Protein AF-A1WW82-F1 (afdb_monomer)

Organism: Halorhodospira halophila (strain DSM 244 / SL1) (NCBI:txid349124)

pLDDT: mean 70.23, std 24.74, range [32.09, 98.5]

Nearest PDB structures (foldseek):
  1gks-assembly1_A  TM=9.617E-01  e=4.677E-08  Halorhodospira halophila
  2v08-assembly1_A  TM=7.743E-01  e=8.436E-03  Leptolyngbya laminosa
  2zbo-assembly1_A  TM=7.880E-01  e=1.062E-02  Sargassum fusiforme
  7y5e-assembly1_GN  TM=7.817E-01  e=1.192E-02  Porphyridium purpureum
  6tr1-assembly3_E  TM=7.199E-01  e=2.247E-02  Thermosynechococcus vestitus BP-1

Radius of gyration: 32.33 Å; Cα contacts (8 Å, |Δi|>4): 140; chains: 1; bounding box: 75×76×77 Å

Mean predicted aligned error: 19.96 Å

Secondary structure (DSSP, 8-state):
---------------------------------------------------------------------------------SS----GGGTT-THHHIIIIISSS-HHHHHTTTGGGPPPTT-HHHHTTS---HHHHHHHHHH-BTTBPP-BTTB-HHHHHHHHHHHHHHHH--

Foldseek 3Di:
DDDDDDDDDDYDDDDDDDDDDPDDDDDDDDDDDDDDDDDDDDDDDDDDDDDDDDDDDDDDDDPDDDDDDDDDDPPPPPDDQQFAPLDPVCPVQPLPCQQVVVFVVHVCVCQGRPNQNHPHQLDCVSCVPPDLDLVVQLVCQCPPDRPRDHCNVGHDSVSVSSNSVSSSVSNVVD

Sequence (174 aa):
MHVRYWMLALMAAGLLALAGCNDSSAPDESPETDEQGEAFEAAEDPMEAAQEDAAPPAEADHNGVATDDTARAEEEAVAQPVASHANEDNEDHPGLAIYRSGTAPSCRSCHDRGIAGAPVTGQEADWADRSRDLDELLDATLRGKGAMPAYRGRADEDDLIKAIEYMLSTLEDA

Solvent-accessible surface area (backbone atoms only — not comparable to full-atom values): 11975 Å² total; per-residue (Å²): 142,86,79,87,88,86,83,85,84,82,88,80,89,81,87,81,91,77,94,75,82,85,78,86,85,76,88,89,83,82,85,81,88,80,87,87,86,80,90,83,85,86,82,89,88,82,91,87,88,82,88,83,90,85,88,86,86,85,86,78,87,78,94,78,85,87,81,89,86,86,87,79,81,86,70,80,74,78,78,66,76,68,53,44,50,67,51,81,87,50,72,82,41,82,10,45,60,31,26,63,58,62,38,88,80,25,53,38,80,29,23,35,57,26,50,86,76,35,54,29,30,23,38,57,82,57,46,68,91,46,83,85,50,65,68,64,51,47,53,40,41,37,65,26,54,90,82,46,70,53,35,64,89,69,48,60,67,72,51,52,50,33,24,50,52,40,44,53,53,26,47,76,79,96

Structure (mmCIF, N/CA/C/O backbone):
data_AF-A1WW82-F1
#
_entry.id   AF-A1WW82-F1
#
loop_
_atom_site.group_PDB
_atom_site.id
_atom_site.type_symbol
_atom_site.label_atom_id
_atom_site.label_alt_id
_atom_site.label_comp_id
_atom_site.label_asym_id
_atom_site.label_entity_id
_atom_site.label_seq_id
_atom_site.pdbx_PDB_ins_code
_atom_site.Cartn_x
_atom_site.Cartn_y
_atom_site.Cartn_z
_atom_site.occupancy
_atom_site.B_iso_or_equiv
_atom_site.auth_seq_id
_atom_site.auth_comp_id
_atom_site.auth_asym_id
_atom_site.auth_atom_id
_atom_site.pdbx_PDB_model_num
ATOM 1 N N . MET A 1 1 ? -32.723 23.572 -28.640 1.00 49.50 1 MET A N 1
ATOM 2 C CA . MET A 1 1 ? -32.779 23.761 -30.107 1.00 49.50 1 MET A CA 1
ATOM 3 C C . MET A 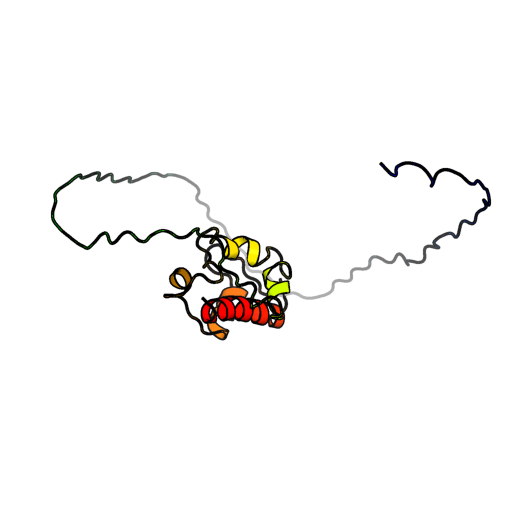1 1 ? -31.719 24.781 -30.526 1.00 49.50 1 MET A C 1
ATOM 5 O O . MET A 1 1 ? -32.053 25.937 -30.676 1.00 49.50 1 MET A O 1
ATOM 9 N N . HIS A 1 2 ? -30.451 24.382 -30.657 1.00 54.25 2 HIS A N 1
ATOM 10 C CA . HIS A 1 2 ? -29.388 25.170 -31.315 1.00 54.25 2 HIS A CA 1
ATOM 11 C C . HIS A 1 2 ? -28.415 24.185 -31.972 1.00 54.25 2 HIS A C 1
ATOM 13 O O . HIS A 1 2 ? -27.241 24.076 -31.641 1.00 54.25 2 HIS A O 1
ATOM 19 N N . VAL A 1 3 ? -28.982 23.379 -32.867 1.00 51.44 3 VAL A N 1
ATOM 20 C CA . VAL A 1 3 ? -28.232 22.574 -33.825 1.00 51.44 3 VAL A CA 1
ATOM 21 C C . VAL A 1 3 ? -28.005 23.477 -35.043 1.00 51.44 3 VAL A C 1
ATOM 23 O O . VAL A 1 3 ? -28.924 24.204 -35.419 1.00 51.44 3 VAL A O 1
ATOM 26 N N . ARG A 1 4 ? -26.863 23.304 -35.723 1.00 64.44 4 ARG A N 1
ATOM 27 C CA . ARG A 1 4 ? -26.602 23.677 -37.134 1.00 64.44 4 ARG A CA 1
ATOM 28 C C . ARG A 1 4 ? -26.083 25.100 -37.391 1.00 64.44 4 ARG A C 1
ATOM 30 O O . ARG A 1 4 ? -26.792 25.898 -37.987 1.00 64.44 4 ARG A O 1
ATOM 37 N N . TYR A 1 5 ? -24.818 25.385 -37.074 1.00 57.06 5 TYR A N 1
ATOM 38 C CA . TYR A 1 5 ? -24.077 26.405 -37.842 1.00 57.06 5 TYR A CA 1
ATOM 39 C C . TYR A 1 5 ? -22.552 26.228 -37.790 1.00 57.06 5 TYR A C 1
ATOM 41 O O . TYR A 1 5 ? -21.834 27.169 -37.505 1.00 57.06 5 TYR A O 1
ATOM 49 N N . TRP A 1 6 ? -22.037 25.021 -38.040 1.00 56.00 6 TRP A N 1
ATOM 50 C CA . TRP A 1 6 ? -20.584 24.820 -38.216 1.00 56.00 6 TRP A CA 1
ATOM 51 C C . TRP A 1 6 ? -20.246 23.815 -39.327 1.00 56.00 6 TRP A C 1
ATOM 53 O O . TRP A 1 6 ? -19.240 23.116 -39.285 1.00 56.00 6 TRP A O 1
ATOM 63 N N . MET A 1 7 ? -21.090 23.755 -40.361 1.00 51.47 7 MET A N 1
ATOM 64 C CA . MET A 1 7 ? -20.732 23.107 -41.621 1.00 51.47 7 MET A CA 1
ATOM 65 C C . MET A 1 7 ? -20.243 24.162 -42.625 1.00 51.47 7 MET A C 1
ATOM 67 O O . MET A 1 7 ? -21.008 25.049 -42.988 1.00 51.47 7 MET A O 1
ATOM 71 N N . LEU A 1 8 ? -19.015 23.943 -43.118 1.00 53.62 8 LEU A N 1
ATOM 72 C CA . LEU A 1 8 ? -18.512 24.246 -44.472 1.00 53.62 8 LEU A CA 1
ATOM 73 C C . LEU A 1 8 ? -17.856 25.616 -44.755 1.00 53.62 8 LEU A C 1
ATOM 75 O O . LEU A 1 8 ? -18.514 26.571 -45.150 1.00 53.62 8 LEU A O 1
ATOM 79 N N . ALA A 1 9 ? -16.518 25.613 -44.761 1.00 54.72 9 ALA A N 1
ATOM 80 C CA . ALA A 1 9 ? -15.678 26.229 -45.802 1.00 54.72 9 ALA A CA 1
ATOM 81 C C . ALA A 1 9 ? -14.337 25.454 -45.839 1.00 54.72 9 ALA A C 1
ATOM 83 O O . ALA A 1 9 ? -13.571 25.504 -44.885 1.00 54.72 9 ALA A O 1
ATOM 84 N N . LEU A 1 10 ? -14.207 24.456 -46.724 1.00 54.47 10 LEU A N 1
ATOM 85 C CA . LEU A 1 10 ? -13.555 24.530 -48.050 1.00 54.47 10 LEU A CA 1
ATOM 86 C C . LEU A 1 10 ? -12.027 24.703 -47.950 1.00 54.47 10 LEU A C 1
ATOM 88 O O . LEU A 1 10 ? -11.547 25.781 -47.638 1.00 54.47 10 LEU A O 1
ATOM 92 N N . MET A 1 11 ? -11.285 23.599 -48.127 1.00 48.53 11 MET A N 1
ATOM 93 C CA . MET A 1 11 ? -10.475 23.279 -49.331 1.00 48.53 11 MET A CA 1
ATOM 94 C C . MET A 1 11 ? -9.054 23.857 -49.246 1.00 48.53 11 MET A C 1
ATOM 96 O O . MET A 1 11 ? -8.867 24.949 -48.745 1.00 48.53 11 MET A O 1
ATOM 100 N N . ALA A 1 12 ? -7.992 23.268 -49.781 1.00 52.50 12 ALA A N 1
ATOM 101 C CA . ALA A 1 12 ? -7.660 21.944 -50.287 1.00 52.50 12 ALA A CA 1
ATOM 102 C C . ALA A 1 12 ? -6.159 22.008 -50.648 1.00 52.50 12 ALA A C 1
ATOM 104 O O . ALA A 1 12 ? -5.653 23.078 -50.970 1.00 52.50 12 ALA A O 1
ATOM 105 N N . ALA A 1 13 ? -5.534 20.832 -50.706 1.00 52.34 13 ALA A N 1
ATOM 106 C CA . ALA A 1 13 ? -4.394 20.475 -51.555 1.00 52.34 13 ALA A CA 1
ATOM 107 C C . ALA A 1 13 ? -2.995 21.066 -51.273 1.00 52.34 13 ALA A C 1
ATOM 109 O O . ALA A 1 13 ? -2.728 22.255 -51.407 1.00 52.34 13 ALA A O 1
ATOM 110 N N . GLY A 1 14 ? -2.062 20.137 -51.039 1.00 44.34 14 GLY A N 1
ATOM 111 C CA . GLY A 1 14 ? -0.619 20.357 -51.102 1.00 44.34 14 GLY A CA 1
ATOM 112 C C . GLY A 1 14 ? 0.182 19.079 -50.834 1.00 44.34 14 GLY A C 1
ATOM 113 O O . GLY A 1 14 ? 0.829 18.973 -49.801 1.00 44.34 14 GLY A O 1
ATOM 114 N N . LEU A 1 15 ? 0.096 18.094 -51.741 1.00 57.31 15 LEU A N 1
ATOM 115 C CA . LEU A 1 15 ? 1.046 16.972 -51.866 1.00 57.31 15 LEU A CA 1
ATOM 116 C C . LEU A 1 15 ? 2.468 17.514 -52.133 1.00 57.31 15 LEU A C 1
ATOM 118 O O . LEU A 1 15 ? 2.586 18.428 -52.944 1.00 57.31 15 LEU A O 1
ATOM 122 N N . LEU A 1 16 ? 3.528 16.891 -51.588 1.00 47.88 16 LEU A N 1
ATOM 123 C CA . LEU A 1 16 ? 4.456 16.012 -52.339 1.00 47.88 16 LEU A CA 1
ATOM 124 C C . LEU A 1 16 ? 5.768 15.708 -51.561 1.00 47.88 16 LEU A C 1
ATOM 126 O O . LEU A 1 16 ? 6.546 16.605 -51.272 1.00 47.88 16 LEU A O 1
ATOM 130 N N . ALA A 1 17 ? 5.954 14.408 -51.292 1.00 50.44 17 ALA A N 1
ATOM 131 C CA . ALA A 1 17 ? 7.160 13.559 -51.216 1.00 50.44 17 ALA A CA 1
ATOM 132 C C . ALA A 1 17 ? 8.510 14.051 -50.640 1.00 50.44 17 ALA A C 1
ATOM 134 O O . ALA A 1 17 ? 9.062 15.051 -51.079 1.00 50.44 17 ALA A O 1
ATOM 135 N N . LEU A 1 18 ? 9.106 13.193 -49.794 1.00 57.06 18 LEU A N 1
ATOM 136 C CA . LEU A 1 18 ? 10.412 12.498 -49.945 1.00 57.06 18 LEU A CA 1
ATOM 137 C C . LEU A 1 18 ? 10.600 11.662 -48.653 1.00 57.06 18 LEU A C 1
ATOM 139 O O . LEU A 1 18 ? 10.656 12.217 -47.566 1.00 57.06 18 LEU A O 1
ATOM 143 N N . ALA A 1 19 ? 10.459 10.332 -48.646 1.00 53.78 19 ALA A N 1
ATOM 144 C CA . ALA A 1 19 ? 11.451 9.360 -49.117 1.00 53.78 19 ALA A CA 1
ATOM 145 C C . ALA A 1 19 ? 12.877 9.687 -48.629 1.00 53.78 19 ALA A C 1
ATOM 147 O O . ALA A 1 19 ? 13.741 10.055 -49.417 1.00 53.78 19 ALA A O 1
ATOM 148 N N . GLY A 1 20 ? 13.099 9.564 -47.317 1.00 40.25 20 GLY A N 1
ATOM 149 C CA . GLY A 1 20 ? 14.427 9.413 -46.728 1.00 40.25 20 GLY A CA 1
ATOM 150 C C . GLY A 1 20 ? 14.629 7.952 -46.343 1.00 40.25 20 GLY A C 1
ATOM 151 O O . GLY A 1 20 ? 13.930 7.440 -45.471 1.00 40.25 20 GLY A O 1
ATOM 152 N N . CYS A 1 21 ? 15.535 7.274 -47.043 1.00 46.22 21 CYS A N 1
ATOM 153 C CA . CYS A 1 21 ? 15.993 5.933 -46.718 1.00 46.22 21 CYS A CA 1
ATOM 154 C C . CYS A 1 21 ? 16.588 5.916 -45.303 1.00 46.22 21 CYS A C 1
ATOM 156 O O . CYS A 1 21 ? 17.484 6.702 -45.001 1.00 46.22 21 CYS A O 1
ATOM 158 N N . ASN A 1 22 ? 16.102 5.014 -44.452 1.00 45.03 22 ASN A N 1
ATOM 159 C CA . ASN A 1 22 ? 16.790 4.630 -43.227 1.00 45.03 22 ASN A CA 1
ATOM 160 C C . ASN A 1 22 ? 17.989 3.760 -43.632 1.00 45.03 22 ASN A C 1
ATOM 162 O O . ASN A 1 22 ? 17.821 2.577 -43.927 1.00 45.03 22 ASN A O 1
ATOM 166 N N . ASP A 1 23 ? 19.158 4.388 -43.735 1.00 49.66 23 ASP A N 1
ATOM 167 C CA . ASP A 1 23 ? 20.433 3.753 -44.053 1.00 49.66 23 ASP A CA 1
ATOM 168 C C . ASP A 1 23 ? 20.845 2.802 -42.921 1.00 49.66 23 ASP A C 1
ATOM 170 O O . ASP A 1 23 ? 21.052 3.201 -41.774 1.00 49.66 23 ASP A O 1
ATOM 174 N N . SER A 1 24 ? 20.886 1.516 -43.263 1.00 50.12 24 SER A N 1
ATOM 175 C CA . SER A 1 24 ? 21.471 0.450 -42.464 1.00 50.12 24 SER A CA 1
ATOM 176 C C . SER A 1 24 ? 22.962 0.697 -42.275 1.00 50.12 24 SER A C 1
ATOM 178 O O . SER A 1 24 ? 23.727 0.648 -43.231 1.00 50.12 24 SER A O 1
ATOM 180 N N . SER A 1 25 ? 23.385 0.828 -41.023 1.00 48.88 25 SER A N 1
ATOM 181 C CA . SER A 1 25 ? 24.761 0.560 -40.611 1.00 48.88 25 SER A CA 1
ATOM 182 C C . SER A 1 25 ? 24.728 -0.169 -39.270 1.00 48.88 25 SER A C 1
ATOM 184 O O . SER A 1 25 ? 24.815 0.437 -38.206 1.00 48.88 25 SER A O 1
ATOM 186 N N . ALA A 1 26 ? 24.548 -1.486 -39.339 1.00 50.50 26 ALA A N 1
ATOM 187 C CA . ALA A 1 26 ? 24.944 -2.419 -38.294 1.00 50.50 26 ALA A CA 1
ATOM 188 C C . ALA A 1 26 ? 26.055 -3.290 -38.899 1.00 50.50 26 ALA A C 1
ATOM 190 O O . ALA A 1 26 ? 25.824 -3.859 -39.970 1.00 50.50 26 ALA A O 1
ATOM 191 N N . PRO A 1 27 ? 27.253 -3.366 -38.300 1.00 56.59 27 PRO A N 1
ATOM 192 C CA . PRO A 1 27 ? 28.230 -4.360 -38.705 1.00 56.59 27 PRO A CA 1
ATOM 193 C C . PRO A 1 27 ? 27.778 -5.749 -38.240 1.00 56.59 27 PRO A C 1
ATOM 195 O O . PRO A 1 27 ? 27.445 -5.968 -37.075 1.00 56.59 27 PRO A O 1
ATOM 198 N N . ASP A 1 28 ? 27.735 -6.651 -39.214 1.00 43.88 28 ASP A N 1
ATOM 199 C CA . ASP A 1 28 ? 27.709 -8.098 -39.064 1.00 43.88 28 ASP A CA 1
ATOM 200 C C . ASP A 1 28 ? 29.098 -8.543 -38.598 1.00 43.88 28 ASP A C 1
ATOM 202 O O . ASP A 1 28 ? 30.059 -8.474 -39.359 1.00 43.88 28 ASP A O 1
ATOM 206 N N . GLU A 1 29 ? 29.217 -8.943 -37.334 1.00 44.94 29 GLU A N 1
ATOM 207 C CA . GLU A 1 29 ? 30.347 -9.750 -36.881 1.00 44.94 29 GLU A CA 1
ATOM 208 C C . GLU A 1 29 ? 29.865 -10.721 -35.796 1.00 44.94 29 GLU A C 1
ATOM 210 O O . GLU A 1 29 ? 29.636 -10.406 -34.630 1.00 44.94 29 GLU A O 1
ATOM 215 N N . SER A 1 30 ? 29.646 -11.947 -36.233 1.00 46.91 30 SER A N 1
ATOM 216 C CA . SER A 1 30 ? 29.740 -13.170 -35.448 1.00 46.91 30 SER A CA 1
ATOM 217 C C . SER A 1 30 ? 30.420 -14.184 -36.370 1.00 46.91 30 SER A C 1
ATOM 219 O O . SER A 1 30 ? 30.255 -14.073 -37.586 1.00 46.91 30 SER A O 1
ATOM 221 N N . PRO A 1 31 ? 31.044 -15.261 -35.880 1.00 53.19 31 PRO A N 1
ATOM 222 C CA . PRO A 1 31 ? 31.577 -15.528 -34.546 1.00 53.19 31 PRO A CA 1
ATOM 223 C C . PRO A 1 31 ? 33.034 -16.038 -34.607 1.00 53.19 31 PRO A C 1
ATOM 225 O O . PRO A 1 31 ? 33.435 -16.689 -35.569 1.00 53.19 31 PRO A O 1
ATOM 228 N N . GLU A 1 32 ? 33.787 -15.893 -33.521 1.00 49.47 32 GLU A N 1
ATOM 229 C CA . GLU A 1 32 ? 34.936 -16.767 -33.272 1.00 49.47 32 GLU A CA 1
ATOM 230 C C . GLU A 1 32 ? 35.006 -17.163 -31.799 1.00 49.47 32 GLU A C 1
ATOM 232 O O . GLU A 1 32 ? 35.194 -16.365 -30.883 1.00 49.47 32 GLU A O 1
ATOM 237 N N . THR A 1 33 ? 34.743 -18.449 -31.608 1.00 37.53 33 THR A N 1
ATOM 238 C CA . THR A 1 33 ? 35.152 -19.261 -30.477 1.00 37.53 33 THR A CA 1
ATOM 239 C C . THR A 1 33 ? 36.668 -19.413 -30.491 1.00 37.53 33 THR A C 1
ATOM 241 O O . THR A 1 33 ? 37.208 -19.802 -31.522 1.00 37.53 33 THR A O 1
ATOM 244 N N . ASP A 1 34 ? 37.311 -19.253 -29.340 1.00 41.78 34 ASP A N 1
ATOM 245 C CA . ASP A 1 34 ? 38.493 -20.041 -28.999 1.00 41.78 34 ASP A CA 1
ATOM 246 C C . ASP A 1 34 ? 38.395 -20.461 -27.529 1.00 41.78 34 ASP A C 1
ATOM 248 O O . ASP A 1 34 ? 38.517 -19.669 -26.593 1.00 41.78 34 ASP A O 1
ATOM 252 N N . GLU A 1 35 ? 38.097 -21.747 -27.367 1.00 43.91 35 GLU A N 1
ATOM 253 C CA . GLU A 1 35 ? 38.432 -22.547 -26.197 1.00 43.91 35 GLU A CA 1
ATOM 254 C C . GLU A 1 35 ? 39.951 -22.707 -26.095 1.00 43.91 35 GLU A C 1
ATOM 256 O O . GLU A 1 35 ? 40.600 -22.730 -27.131 1.00 43.91 35 GLU A O 1
ATOM 261 N N . GLN A 1 36 ? 40.476 -22.881 -24.874 1.00 44.66 36 GLN A N 1
ATOM 262 C CA . GLN A 1 36 ? 41.727 -23.560 -24.451 1.00 44.66 36 GLN A CA 1
ATOM 263 C C . GLN A 1 36 ? 42.083 -22.948 -23.080 1.00 44.66 36 GLN A C 1
ATOM 265 O O . GLN A 1 36 ? 42.288 -21.741 -23.005 1.00 44.66 36 GLN A O 1
ATOM 270 N N . GLY A 1 37 ? 42.140 -23.610 -21.925 1.00 32.09 37 GLY A N 1
ATOM 271 C CA . GLY A 1 37 ? 42.275 -24.994 -21.438 1.00 32.09 37 GLY A CA 1
ATOM 272 C C . GLY A 1 37 ? 42.442 -24.849 -19.896 1.00 32.09 37 GLY A C 1
ATOM 273 O O . GLY A 1 37 ? 42.587 -23.728 -19.413 1.00 32.09 37 GLY A O 1
ATOM 274 N N . GLU A 1 38 ? 42.370 -25.810 -18.976 1.00 43.00 38 GLU A N 1
ATOM 275 C CA . GLU A 1 38 ? 42.451 -27.270 -18.915 1.00 43.00 38 GLU A CA 1
ATOM 276 C C . GLU A 1 38 ? 41.785 -27.680 -17.571 1.00 43.00 38 GLU A C 1
ATOM 278 O O . GLU A 1 38 ? 41.895 -26.973 -16.571 1.00 43.00 38 GLU A O 1
ATOM 283 N N . ALA A 1 39 ? 40.879 -28.660 -17.576 1.00 35.69 39 ALA A N 1
ATOM 284 C CA . ALA A 1 39 ? 41.078 -30.037 -17.101 1.00 35.69 39 ALA A CA 1
ATOM 285 C C . ALA A 1 39 ? 41.374 -30.218 -15.592 1.00 35.69 39 ALA A C 1
ATOM 287 O O . ALA A 1 39 ? 42.469 -29.948 -15.104 1.00 35.69 39 ALA A O 1
ATOM 288 N N . PHE A 1 40 ? 40.421 -30.834 -14.883 1.00 37.16 40 PHE A N 1
ATOM 289 C CA . PHE A 1 40 ? 40.751 -31.966 -14.017 1.00 37.16 40 PHE A CA 1
ATOM 290 C C . PHE A 1 40 ? 39.707 -33.075 -14.210 1.00 37.16 40 PHE A C 1
ATOM 292 O O . PHE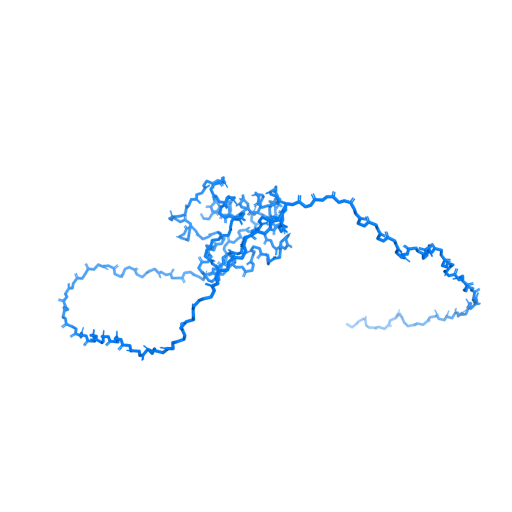 A 1 40 ? 38.499 -32.837 -14.183 1.00 37.16 40 PHE A O 1
ATOM 299 N N . GLU A 1 41 ? 40.222 -34.267 -14.491 1.00 38.72 41 GLU A N 1
ATOM 300 C CA . GLU A 1 41 ? 39.515 -35.492 -14.843 1.00 38.72 41 GLU A CA 1
ATOM 301 C C . GLU A 1 41 ? 38.562 -36.055 -13.770 1.00 38.72 41 GLU A C 1
ATOM 303 O O . GLU A 1 41 ? 38.843 -36.068 -12.573 1.00 38.72 41 GLU A O 1
ATOM 308 N N . ALA A 1 42 ? 37.442 -36.557 -14.301 1.00 39.81 42 ALA A N 1
ATOM 309 C CA . ALA A 1 42 ? 36.762 -37.839 -14.095 1.00 39.81 42 ALA A CA 1
ATOM 310 C C . ALA A 1 42 ? 37.005 -38.694 -12.831 1.00 39.81 42 ALA A C 1
ATOM 312 O O . ALA A 1 42 ? 38.117 -39.115 -12.518 1.00 39.81 42 ALA A O 1
ATOM 313 N N . ALA A 1 43 ? 35.877 -39.143 -12.268 1.00 46.03 43 ALA A N 1
ATOM 314 C CA . ALA A 1 43 ? 35.690 -40.534 -11.861 1.00 46.03 43 ALA A CA 1
ATOM 315 C C . ALA A 1 43 ? 34.238 -40.981 -12.165 1.00 46.03 43 ALA A C 1
ATOM 317 O O . ALA A 1 43 ? 33.285 -40.539 -11.525 1.00 46.03 43 ALA A O 1
ATOM 318 N N . GLU A 1 44 ? 34.111 -41.820 -13.193 1.00 42.84 44 GLU A N 1
ATOM 319 C CA . GLU A 1 44 ? 33.096 -42.872 -13.425 1.00 42.84 44 GLU A CA 1
ATOM 320 C C . GLU A 1 44 ? 33.005 -43.844 -12.213 1.00 42.84 44 GLU A C 1
ATOM 322 O O . GLU A 1 44 ? 33.965 -43.927 -11.450 1.00 42.84 44 GLU A O 1
ATOM 327 N N . ASP A 1 45 ? 31.963 -44.616 -11.869 1.00 46.44 45 ASP A N 1
ATOM 328 C CA . ASP A 1 45 ? 30.774 -45.256 -12.490 1.00 46.44 45 ASP A CA 1
ATOM 329 C C . ASP A 1 45 ? 29.979 -45.931 -11.304 1.00 46.44 45 ASP A C 1
ATOM 331 O O . ASP A 1 45 ? 30.489 -45.890 -10.177 1.00 46.44 45 ASP A O 1
ATOM 335 N N . PRO A 1 46 ? 28.887 -46.731 -11.432 1.00 52.69 46 PRO A N 1
ATOM 336 C CA . PRO A 1 46 ? 27.674 -46.693 -12.263 1.00 52.69 46 PRO A CA 1
ATOM 337 C C . PRO A 1 46 ? 26.337 -46.784 -11.455 1.00 52.69 46 PRO A C 1
ATOM 339 O O . PRO A 1 46 ? 26.271 -47.222 -10.309 1.00 52.69 46 PRO A O 1
ATOM 342 N N . MET A 1 47 ? 25.253 -46.397 -12.136 1.00 42.66 47 MET A N 1
ATOM 343 C CA . MET A 1 47 ? 23.915 -47.023 -12.260 1.00 42.66 47 MET A CA 1
ATOM 344 C C . MET A 1 47 ? 23.468 -48.160 -11.299 1.00 42.66 47 MET A C 1
ATOM 346 O O . MET A 1 47 ? 24.074 -49.223 -11.268 1.00 42.66 47 MET A O 1
ATOM 350 N N . GLU A 1 48 ? 22.280 -48.013 -10.692 1.00 45.22 48 GLU A N 1
ATOM 351 C CA . GLU A 1 48 ? 21.303 -49.111 -10.510 1.00 45.22 48 GLU A CA 1
ATOM 352 C C . GLU A 1 48 ? 19.882 -48.518 -10.429 1.00 45.22 48 GLU A C 1
ATOM 354 O O . GLU A 1 48 ? 19.626 -47.534 -9.731 1.00 45.22 48 GLU A O 1
ATOM 359 N N . ALA A 1 49 ? 18.972 -49.096 -11.208 1.00 38.25 49 ALA A N 1
ATOM 360 C CA . ALA A 1 49 ? 17.598 -48.662 -11.423 1.00 38.25 49 ALA A CA 1
ATOM 361 C C . ALA A 1 49 ? 16.605 -49.317 -10.446 1.00 38.25 49 ALA A C 1
ATOM 363 O O . ALA A 1 49 ? 16.817 -50.451 -10.033 1.00 38.25 49 ALA A O 1
ATOM 364 N N . ALA A 1 50 ? 15.463 -48.663 -10.193 1.00 44.09 50 ALA A N 1
ATOM 365 C CA . ALA A 1 50 ? 14.176 -49.342 -9.988 1.00 44.09 50 ALA A CA 1
ATOM 366 C C . ALA A 1 50 ? 12.994 -48.356 -10.099 1.00 44.09 50 ALA A C 1
ATOM 368 O O . ALA A 1 50 ? 12.816 -47.473 -9.263 1.00 44.09 50 ALA A O 1
ATOM 369 N N . GLN A 1 51 ? 12.197 -48.542 -11.151 1.00 38.59 51 GLN A N 1
ATOM 370 C CA . GLN A 1 51 ? 10.758 -48.240 -11.225 1.00 38.59 51 GLN A CA 1
ATOM 371 C C . GLN A 1 51 ? 10.041 -49.298 -10.349 1.00 38.59 51 GLN A C 1
ATOM 373 O O . GLN A 1 51 ? 10.584 -50.388 -10.174 1.00 38.59 51 GLN A O 1
ATOM 378 N N . GLU A 1 52 ? 8.909 -49.068 -9.684 1.00 40.97 52 GLU A N 1
ATOM 379 C CA . GLU A 1 52 ? 7.550 -49.077 -10.256 1.00 40.97 52 GLU A CA 1
ATOM 380 C C . GLU A 1 52 ? 6.575 -49.245 -9.049 1.00 40.97 52 GLU A C 1
ATOM 382 O O . GLU A 1 52 ? 6.810 -50.073 -8.169 1.00 40.97 52 GLU A O 1
ATOM 387 N N . ASP A 1 53 ? 5.527 -48.419 -9.032 1.00 41.72 53 ASP A N 1
ATOM 388 C CA . ASP A 1 53 ? 4.134 -48.629 -8.584 1.00 41.72 53 ASP A CA 1
ATOM 389 C C . ASP A 1 53 ? 3.730 -49.003 -7.139 1.00 41.72 53 ASP A C 1
ATOM 391 O O . ASP A 1 53 ? 3.948 -50.108 -6.651 1.00 41.72 53 ASP A O 1
ATOM 395 N N . ALA A 1 54 ? 2.929 -48.123 -6.508 1.00 35.09 54 ALA A N 1
ATOM 396 C CA . ALA A 1 54 ? 1.449 -48.213 -6.479 1.00 35.09 54 ALA A CA 1
ATOM 397 C C . ALA A 1 54 ? 0.825 -47.433 -5.286 1.00 35.09 54 ALA A C 1
ATOM 399 O O . ALA A 1 54 ? 1.169 -47.651 -4.126 1.00 35.09 54 ALA A O 1
ATOM 400 N N . ALA A 1 55 ? -0.145 -46.555 -5.575 1.00 42.22 55 ALA A N 1
ATOM 401 C CA . ALA A 1 55 ? -1.108 -45.942 -4.630 1.00 42.22 55 ALA A CA 1
ATOM 402 C C . ALA A 1 55 ? -2.368 -46.855 -4.467 1.00 42.22 55 ALA A C 1
ATOM 404 O O . ALA A 1 55 ? -2.365 -47.902 -5.118 1.00 42.22 55 ALA A O 1
ATOM 405 N N . PRO A 1 56 ? -3.496 -46.527 -3.764 1.00 50.00 56 PRO A N 1
ATOM 406 C CA . PRO A 1 56 ? -3.918 -45.344 -2.974 1.00 50.00 56 PRO A CA 1
ATOM 407 C C . PRO A 1 56 ? -4.685 -45.752 -1.654 1.00 50.00 56 PRO A C 1
ATOM 409 O O . PRO A 1 56 ? -4.279 -46.717 -1.016 1.00 50.00 56 PRO A O 1
ATOM 412 N N . PRO A 1 57 ? -5.794 -45.098 -1.223 1.00 47.16 57 PRO A N 1
ATOM 413 C CA . PRO A 1 57 ? -5.898 -44.028 -0.223 1.00 47.16 57 PRO A CA 1
ATOM 414 C C . PRO A 1 57 ? -6.553 -44.479 1.108 1.00 47.16 57 PRO A C 1
ATOM 416 O O . PRO A 1 57 ? -7.230 -45.503 1.171 1.00 47.16 57 PRO A O 1
ATOM 419 N N . ALA A 1 58 ? -6.439 -43.670 2.164 1.00 42.22 58 ALA A N 1
ATOM 420 C CA . ALA A 1 58 ? -7.271 -43.813 3.362 1.00 42.22 58 ALA A CA 1
ATOM 421 C C . ALA A 1 58 ? -8.058 -42.520 3.607 1.00 42.22 58 ALA A C 1
ATOM 423 O O . ALA A 1 58 ? -7.629 -41.629 4.335 1.00 42.22 58 ALA A O 1
ATOM 424 N N . GLU A 1 59 ? -9.220 -42.449 2.962 1.00 44.56 59 GLU A N 1
ATOM 425 C CA . GLU A 1 59 ? -10.348 -41.629 3.388 1.00 44.56 59 GLU A CA 1
ATOM 426 C C . GLU A 1 59 ? -10.877 -42.213 4.710 1.00 44.56 59 GLU A C 1
ATOM 428 O O . GLU A 1 59 ? -11.184 -43.405 4.782 1.00 44.56 59 GLU A O 1
ATOM 433 N N . ALA A 1 60 ? -11.004 -41.392 5.750 1.00 39.25 60 ALA A N 1
ATOM 434 C CA . ALA A 1 60 ? -11.793 -41.728 6.929 1.00 39.25 60 ALA A CA 1
ATOM 435 C C . ALA A 1 60 ? -12.838 -40.634 7.136 1.00 39.25 60 ALA A C 1
ATOM 437 O O . ALA A 1 60 ? -12.590 -39.613 7.775 1.00 39.25 60 ALA A O 1
ATOM 438 N N . ASP A 1 61 ? -14.009 -40.898 6.563 1.00 38.00 61 ASP A N 1
ATOM 439 C CA . ASP A 1 61 ? -15.288 -40.309 6.930 1.00 38.00 61 ASP A CA 1
ATOM 440 C C . ASP A 1 61 ? -15.494 -40.382 8.451 1.00 38.00 61 ASP A C 1
ATOM 442 O O . ASP A 1 61 ? -15.251 -41.411 9.087 1.00 38.00 61 ASP A O 1
ATOM 446 N N . HIS A 1 62 ? -15.937 -39.277 9.036 1.00 38.00 62 HIS A N 1
ATOM 447 C CA . HIS A 1 62 ? -16.769 -39.315 10.231 1.00 38.00 62 HIS A CA 1
ATOM 448 C C . HIS A 1 62 ? -17.691 -38.106 10.194 1.00 38.00 62 HIS A C 1
ATOM 450 O O .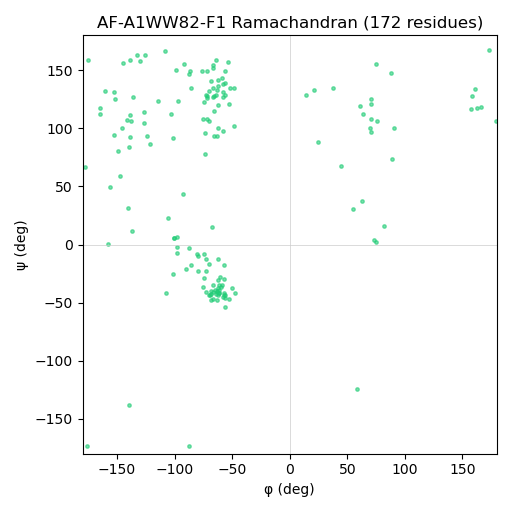 HIS A 1 62 ? -17.473 -37.079 10.838 1.00 38.00 62 HIS A O 1
ATOM 456 N N . ASN A 1 63 ? -18.756 -38.261 9.411 1.00 43.62 63 ASN A N 1
ATOM 457 C CA . ASN A 1 63 ? -19.969 -37.495 9.613 1.00 43.62 63 ASN A CA 1
ATOM 458 C C . ASN A 1 63 ? -20.646 -37.994 10.904 1.00 43.62 63 ASN A C 1
ATOM 460 O O . ASN A 1 63 ? -21.215 -39.085 10.945 1.00 43.62 63 ASN A O 1
ATOM 464 N N . GLY A 1 64 ? -20.562 -37.202 11.971 1.00 34.75 64 GLY A N 1
ATOM 465 C CA . GLY A 1 64 ? -21.285 -37.413 13.222 1.00 34.75 64 GLY A CA 1
ATOM 466 C C . GLY A 1 64 ? -22.049 -36.149 13.595 1.00 34.75 64 GLY A C 1
ATOM 467 O O . GLY A 1 64 ? -21.456 -35.172 14.042 1.00 34.75 64 GLY A O 1
ATOM 468 N N . VAL A 1 65 ? -23.366 -36.168 13.396 1.00 41.69 65 VAL A N 1
ATOM 469 C CA . VAL A 1 65 ? -24.286 -35.092 13.779 1.00 41.69 65 VAL A CA 1
ATOM 470 C C . VAL A 1 65 ? -24.731 -35.233 15.242 1.00 41.69 65 VAL A C 1
ATOM 472 O O . VAL A 1 65 ? -25.179 -36.302 15.647 1.00 41.69 65 VAL A O 1
ATOM 475 N N . ALA A 1 66 ? -24.691 -34.075 15.920 1.00 40.34 66 ALA A N 1
ATOM 476 C CA . ALA A 1 66 ? -25.469 -33.565 17.064 1.00 40.34 66 ALA A CA 1
ATOM 477 C C . ALA A 1 66 ? -25.285 -34.163 18.473 1.00 40.34 66 ALA A C 1
ATOM 479 O O . ALA A 1 66 ? -25.518 -35.345 18.689 1.00 40.34 66 ALA A O 1
ATOM 480 N N . THR A 1 67 ? -24.990 -33.287 19.451 1.00 33.84 67 THR A N 1
ATOM 481 C CA . THR A 1 67 ? -25.966 -32.633 20.372 1.00 33.84 67 THR A CA 1
ATOM 482 C C . THR A 1 67 ? -25.266 -31.446 21.069 1.00 33.84 67 THR A C 1
ATOM 484 O O . THR A 1 67 ? -24.158 -31.619 21.562 1.00 33.84 67 THR A O 1
ATOM 487 N N . ASP A 1 68 ? -25.723 -30.207 20.872 1.00 37.47 68 ASP A N 1
ATOM 488 C CA . ASP A 1 68 ? -26.546 -29.414 21.817 1.00 37.47 68 ASP A CA 1
ATOM 489 C C . ASP A 1 68 ? -25.786 -28.934 23.075 1.00 37.47 68 ASP A C 1
ATOM 491 O O . ASP A 1 68 ? -25.437 -29.741 23.931 1.00 37.47 68 ASP A O 1
ATOM 495 N N . ASP A 1 69 ? -25.489 -27.628 23.155 1.00 34.56 69 ASP A N 1
ATOM 496 C CA . ASP A 1 69 ? -26.103 -26.712 24.139 1.00 34.56 69 ASP A CA 1
ATOM 497 C C . ASP A 1 69 ? -25.293 -25.398 24.314 1.00 34.56 69 ASP A C 1
ATOM 499 O O . ASP A 1 69 ? -24.151 -25.374 24.767 1.00 34.56 69 ASP A O 1
ATOM 503 N N . THR A 1 70 ? -25.965 -24.296 23.972 1.00 36.84 70 THR A N 1
ATOM 504 C CA . THR A 1 70 ? -25.975 -23.006 24.683 1.00 36.84 70 THR A CA 1
ATOM 505 C C . THR A 1 70 ? -24.792 -22.014 24.610 1.00 36.84 70 THR A C 1
ATOM 507 O O . THR A 1 70 ? -23.791 -22.068 25.317 1.00 36.84 70 THR A O 1
ATOM 510 N N . ALA A 1 71 ? -25.099 -20.956 23.845 1.00 45.53 71 ALA A N 1
ATOM 511 C CA . ALA A 1 71 ? -24.869 -19.531 24.104 1.00 45.53 71 ALA A CA 1
ATOM 512 C C . ALA A 1 71 ? -23.440 -18.966 24.064 1.00 45.53 71 ALA A C 1
ATOM 514 O O . ALA A 1 71 ? -22.759 -18.798 25.075 1.00 45.53 71 ALA A O 1
ATOM 515 N N . ARG A 1 72 ? -23.106 -18.403 22.900 1.00 39.00 72 ARG A N 1
ATOM 516 C CA . ARG A 1 72 ? -22.278 -17.198 22.804 1.00 39.00 72 ARG A CA 1
ATOM 517 C C . ARG A 1 72 ? -22.866 -16.297 21.722 1.00 39.00 72 ARG A C 1
ATOM 519 O O . ARG A 1 72 ? -22.548 -16.459 20.557 1.00 39.00 72 ARG A O 1
ATOM 526 N N . ALA A 1 73 ? -23.741 -15.398 22.171 1.00 37.81 73 ALA A N 1
ATOM 527 C CA . ALA A 1 73 ? -24.063 -14.106 21.570 1.00 37.81 73 ALA A CA 1
ATOM 528 C C . ALA A 1 73 ? -23.797 -13.997 20.060 1.00 37.81 73 ALA A C 1
ATOM 530 O O . ALA A 1 73 ? -22.740 -13.537 19.633 1.00 37.81 73 ALA A O 1
ATOM 531 N N . GLU A 1 74 ? -24.802 -14.371 19.278 1.00 47.12 74 GLU A N 1
ATOM 532 C CA . GLU A 1 74 ? -24.989 -13.853 17.930 1.00 47.12 74 GLU A CA 1
ATOM 533 C C . GLU A 1 74 ? -25.494 -12.413 18.091 1.00 47.12 74 GLU A C 1
ATOM 535 O O . GLU A 1 74 ? -26.689 -12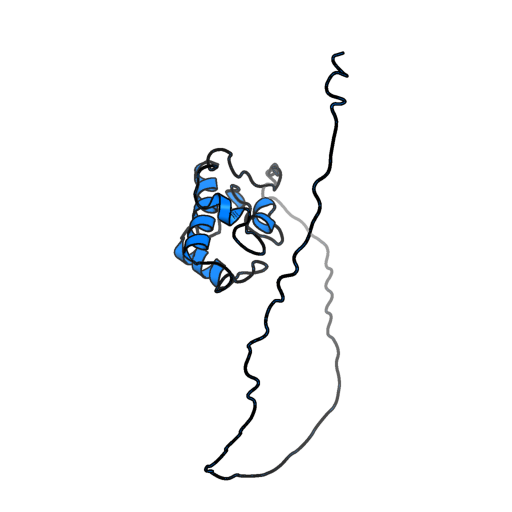.130 18.051 1.00 47.12 74 GLU A O 1
ATOM 540 N N . GLU A 1 75 ? -24.573 -11.504 18.404 1.00 45.28 75 GLU A N 1
ATOM 541 C CA . GLU A 1 75 ? -24.774 -10.100 18.083 1.00 45.28 75 GLU A CA 1
ATOM 542 C C . GLU A 1 75 ? -24.527 -9.997 16.581 1.00 45.28 75 GLU A C 1
ATOM 544 O O . GLU A 1 75 ? -23.407 -10.206 16.113 1.00 45.28 75 GLU A O 1
ATOM 549 N N . GLU A 1 76 ? -25.611 -9.801 15.829 1.00 46.88 76 GLU A N 1
ATOM 550 C CA . GLU A 1 76 ? -25.582 -9.535 14.398 1.00 46.88 76 GLU A CA 1
ATOM 551 C C . GLU A 1 76 ? -24.565 -8.428 14.108 1.00 46.88 76 GLU A C 1
ATOM 553 O O . GLU A 1 76 ? -24.830 -7.237 14.285 1.00 46.88 76 GLU A O 1
ATOM 558 N N . ALA A 1 77 ? -23.391 -8.830 13.624 1.00 42.62 77 ALA A N 1
ATOM 559 C CA . ALA A 1 77 ? -22.518 -7.947 12.887 1.00 42.62 77 ALA A CA 1
ATOM 560 C C . ALA A 1 77 ? -23.294 -7.541 11.635 1.00 42.62 77 ALA A C 1
ATOM 562 O O . ALA A 1 77 ? -23.412 -8.310 10.679 1.00 42.62 77 ALA A O 1
ATOM 563 N N . VAL A 1 78 ? -23.876 -6.344 11.669 1.00 42.03 78 VAL A N 1
ATOM 564 C CA . VAL A 1 78 ? -24.419 -5.683 10.488 1.00 42.03 78 VAL A CA 1
ATOM 565 C C . VAL A 1 78 ? -23.258 -5.562 9.509 1.00 42.03 78 VAL A C 1
ATOM 567 O O . VAL A 1 78 ? -22.396 -4.695 9.645 1.00 42.03 78 VAL A O 1
ATOM 570 N N . ALA A 1 79 ? -23.196 -6.508 8.574 1.00 51.72 79 ALA A N 1
ATOM 571 C CA . ALA A 1 79 ? -22.185 -6.574 7.540 1.00 51.72 79 ALA A CA 1
ATOM 572 C C . ALA A 1 79 ? -22.367 -5.358 6.630 1.00 51.72 79 ALA A C 1
ATOM 574 O O . ALA A 1 79 ? -23.185 -5.355 5.707 1.00 51.72 79 ALA A O 1
ATOM 575 N N . GLN A 1 80 ? -21.627 -4.297 6.943 1.00 50.81 80 GLN A N 1
ATOM 576 C CA . GLN A 1 80 ? -21.417 -3.182 6.035 1.00 50.81 80 GLN A CA 1
ATOM 577 C C . GLN A 1 80 ? -20.832 -3.723 4.719 1.00 50.81 80 GLN A C 1
ATOM 579 O O . GLN A 1 80 ? -20.166 -4.765 4.721 1.00 50.81 80 GLN A O 1
ATOM 584 N N . PRO A 1 81 ? -21.121 -3.087 3.571 1.00 50.47 81 PRO A N 1
ATOM 585 C CA . PRO A 1 81 ? -20.621 -3.563 2.289 1.00 50.47 81 PRO A CA 1
ATOM 586 C C . PRO A 1 81 ? -19.091 -3.671 2.329 1.00 50.47 81 PRO A C 1
ATOM 588 O O . PRO A 1 81 ? -18.413 -2.711 2.666 1.00 50.47 81 PRO A O 1
ATOM 591 N N . VAL A 1 82 ? -18.561 -4.837 1.942 1.00 58.59 82 VAL A N 1
ATOM 592 C CA . VAL A 1 82 ? -17.130 -5.230 1.987 1.00 58.59 82 VAL A CA 1
ATOM 593 C C . VAL A 1 82 ? -16.223 -4.452 1.017 1.00 58.59 82 VAL A C 1
ATOM 595 O O . VAL A 1 82 ? -15.130 -4.897 0.665 1.00 58.59 82 VAL A O 1
ATOM 598 N N . ALA A 1 83 ? -16.721 -3.336 0.492 1.00 63.19 83 ALA A N 1
ATOM 599 C CA . ALA A 1 83 ? -15.988 -2.461 -0.402 1.00 63.19 83 ALA A CA 1
ATOM 600 C C . ALA A 1 83 ? -15.181 -1.456 0.424 1.00 63.19 83 ALA A C 1
ATOM 602 O O . ALA A 1 83 ? -15.592 -1.075 1.518 1.00 63.19 83 ALA A O 1
ATOM 603 N N . SER A 1 84 ? -14.037 -1.036 -0.107 1.00 68.44 84 SER A N 1
ATOM 604 C CA . SER A 1 84 ? -13.151 -0.090 0.552 1.00 68.44 84 SER A CA 1
ATOM 605 C C . SER A 1 84 ? -13.894 1.167 0.985 1.00 68.44 84 SER A C 1
ATOM 607 O O . SER A 1 84 ? -14.636 1.776 0.214 1.00 68.44 84 SER A O 1
ATOM 609 N N . HIS A 1 85 ? -13.626 1.576 2.221 1.00 66.19 85 HIS A N 1
ATOM 610 C CA . HIS A 1 85 ? -13.953 2.903 2.732 1.00 66.19 85 HIS A CA 1
ATOM 611 C C . HIS A 1 85 ? -12.737 3.804 2.522 1.00 66.19 85 HIS A C 1
ATOM 613 O O . HIS A 1 85 ? -12.303 4.498 3.430 1.00 66.19 85 HIS A O 1
ATOM 619 N N . ALA A 1 86 ? -12.104 3.723 1.346 1.00 61.50 86 ALA A N 1
ATOM 620 C CA . ALA A 1 86 ? -11.005 4.612 1.008 1.00 61.50 86 ALA A CA 1
ATOM 621 C C . ALA A 1 86 ? -11.565 6.041 0.974 1.00 61.50 86 ALA A C 1
ATOM 623 O O . ALA A 1 86 ? -12.150 6.450 -0.029 1.00 61.50 86 ALA A O 1
ATOM 624 N N . ASN A 1 87 ? -11.456 6.737 2.107 1.00 58.81 87 ASN A N 1
ATOM 625 C CA . ASN A 1 87 ? -12.053 8.043 2.329 1.00 58.81 87 ASN A CA 1
ATOM 626 C C . ASN A 1 87 ? -11.578 9.025 1.254 1.00 58.81 87 ASN A C 1
ATOM 628 O O . ASN A 1 87 ? -10.397 9.048 0.886 1.00 58.81 87 ASN A O 1
ATOM 632 N N . GLU A 1 88 ? -12.509 9.850 0.773 1.00 62.00 88 GLU A N 1
ATOM 633 C CA . GLU A 1 88 ? -12.242 10.970 -0.142 1.00 62.00 88 GLU A CA 1
ATOM 634 C C . GLU A 1 88 ? -11.216 11.953 0.464 1.00 62.00 88 GLU A C 1
ATOM 636 O O . GLU A 1 88 ? -10.555 12.702 -0.246 1.00 62.00 88 GLU A O 1
ATOM 641 N N . ASP A 1 89 ? -11.005 11.882 1.778 1.00 65.06 89 ASP A N 1
ATOM 642 C CA . ASP A 1 89 ? -10.082 12.725 2.533 1.00 65.06 89 ASP A CA 1
ATOM 643 C C . ASP A 1 89 ? -8.590 12.405 2.300 1.00 65.06 89 ASP A C 1
ATOM 645 O O . ASP A 1 89 ? -7.732 13.219 2.633 1.00 65.06 89 ASP A O 1
ATOM 649 N N . ASN A 1 90 ? -8.250 11.271 1.669 1.00 81.81 90 ASN A N 1
ATOM 650 C CA . ASN A 1 90 ? -6.861 10.905 1.335 1.00 81.81 90 ASN A CA 1
ATOM 651 C C . ASN A 1 90 ? -6.523 11.059 -0.164 1.00 81.81 90 ASN A C 1
ATOM 653 O O . ASN A 1 90 ? -5.590 10.423 -0.665 1.00 81.81 90 ASN A O 1
ATOM 657 N N . GLU A 1 91 ? -7.263 11.889 -0.908 1.00 84.94 91 GLU A N 1
ATOM 658 C CA . GLU A 1 91 ? -7.033 12.088 -2.349 1.00 84.94 91 GLU A CA 1
ATOM 659 C C . GLU A 1 91 ? -5.651 12.668 -2.696 1.00 84.94 91 GLU A C 1
ATOM 661 O O . GLU A 1 91 ? -5.088 12.330 -3.739 1.00 84.94 91 GLU A O 1
ATOM 666 N N . ASP A 1 92 ? -5.078 13.476 -1.804 1.00 90.62 92 ASP A N 1
ATOM 667 C CA . ASP A 1 92 ? -3.760 14.094 -1.989 1.00 90.62 92 ASP A CA 1
ATOM 668 C C . ASP A 1 92 ? -2.595 13.215 -1.493 1.00 90.62 92 ASP A C 1
ATOM 670 O O . ASP A 1 92 ? -1.426 13.585 -1.645 1.00 90.62 92 ASP A O 1
ATOM 674 N N . HIS A 1 93 ? -2.869 12.041 -0.907 1.00 93.38 93 HIS A N 1
ATOM 675 C CA . HIS A 1 93 ? -1.818 11.183 -0.366 1.00 93.38 93 HIS A CA 1
ATOM 676 C C . HIS A 1 93 ? -0.918 10.642 -1.499 1.00 93.38 93 HIS A C 1
ATOM 678 O O . HIS A 1 93 ? -1.418 10.017 -2.442 1.00 93.38 93 HIS A O 1
ATOM 684 N N . PRO A 1 94 ? 0.421 10.782 -1.423 1.00 93.62 94 PRO A N 1
ATOM 685 C CA . PRO A 1 94 ? 1.331 10.405 -2.515 1.00 93.62 94 PRO A CA 1
ATOM 686 C C . PRO A 1 94 ? 1.255 8.915 -2.886 1.00 93.62 94 PRO A C 1
ATOM 688 O O . PRO A 1 94 ? 1.469 8.534 -4.037 1.00 93.62 94 PRO A O 1
ATOM 691 N N . GLY A 1 95 ? 0.903 8.065 -1.922 1.00 96.06 95 GLY A N 1
ATOM 692 C CA . GLY A 1 95 ? 0.685 6.633 -2.124 1.00 96.06 95 GLY A CA 1
ATOM 693 C C . GLY A 1 95 ? -0.554 6.244 -2.921 1.00 96.06 95 GLY A C 1
ATOM 694 O O . GLY A 1 95 ? -0.616 5.121 -3.422 1.00 96.06 95 GLY A O 1
ATOM 695 N N . LEU A 1 96 ? -1.522 7.146 -3.093 1.00 95.12 96 LEU A N 1
ATOM 696 C CA . LEU A 1 96 ? -2.788 6.835 -3.754 1.00 95.12 96 LEU A CA 1
ATOM 697 C C . LEU A 1 96 ? -2.592 6.394 -5.209 1.00 95.12 96 LEU A C 1
ATOM 699 O O . LEU A 1 96 ? -3.227 5.445 -5.677 1.00 95.12 96 LEU A O 1
ATOM 703 N N . ALA A 1 97 ? -1.702 7.072 -5.935 1.00 96.06 97 ALA A N 1
ATOM 704 C CA . ALA A 1 97 ? -1.402 6.738 -7.324 1.00 96.06 97 ALA A CA 1
ATOM 705 C C . ALA A 1 97 ? -0.787 5.334 -7.443 1.00 96.06 97 ALA A C 1
ATOM 707 O O . ALA A 1 97 ? -1.161 4.562 -8.334 1.00 96.06 97 ALA A O 1
ATOM 708 N N . ILE A 1 98 ? 0.101 4.980 -6.508 1.00 97.44 98 ILE A N 1
ATOM 709 C CA . ILE A 1 98 ? 0.733 3.662 -6.480 1.00 97.44 98 ILE A CA 1
ATOM 710 C C . ILE A 1 98 ? -0.292 2.587 -6.135 1.00 97.44 98 ILE A C 1
ATOM 712 O O . ILE A 1 98 ? -0.430 1.615 -6.878 1.00 97.44 98 ILE A O 1
ATOM 716 N N . TYR A 1 99 ? -1.088 2.813 -5.090 1.00 97.12 99 TYR A N 1
ATOM 717 C CA . TYR A 1 99 ? -2.171 1.922 -4.688 1.00 97.12 99 TYR A CA 1
ATOM 718 C C . TYR A 1 99 ? -3.131 1.609 -5.845 1.00 97.12 99 TYR A C 1
ATOM 720 O O . TYR A 1 99 ? -3.472 0.448 -6.091 1.00 97.12 99 TYR A O 1
ATOM 728 N N . ARG A 1 100 ? -3.556 2.639 -6.588 1.00 95.75 100 ARG A N 1
ATOM 729 C CA . ARG A 1 100 ? -4.526 2.503 -7.684 1.00 95.75 100 ARG A CA 1
ATOM 730 C C . ARG A 1 100 ? -3.945 1.780 -8.900 1.00 95.75 100 ARG A C 1
ATOM 732 O O . ARG A 1 100 ? -4.645 0.950 -9.488 1.00 95.75 100 ARG A O 1
ATOM 739 N N . SER A 1 101 ? -2.711 2.101 -9.294 1.00 95.81 101 SER A N 1
ATOM 740 C CA . SER A 1 101 ? -2.175 1.684 -10.601 1.00 95.81 101 SER A CA 1
ATOM 741 C C . SER A 1 101 ? -0.649 1.634 -10.736 1.00 95.81 101 SER A C 1
ATOM 743 O O . SER A 1 101 ? -0.176 1.326 -11.825 1.00 95.81 101 SER A O 1
ATOM 745 N N . GLY A 1 102 ? 0.134 1.948 -9.700 1.00 92.31 102 GLY A N 1
ATOM 746 C CA . GLY A 1 102 ? 1.600 2.031 -9.820 1.00 92.31 102 GLY A CA 1
ATOM 747 C C . GLY A 1 102 ? 2.312 0.683 -9.923 1.00 92.31 102 GLY A C 1
ATOM 748 O O . GLY A 1 102 ? 3.505 0.645 -10.197 1.00 92.31 102 GLY A O 1
ATOM 749 N N . THR A 1 103 ? 1.594 -0.424 -9.728 1.00 94.19 103 THR A N 1
ATOM 750 C CA . THR A 1 103 ? 2.142 -1.782 -9.783 1.00 94.19 103 THR A CA 1
ATOM 751 C C . THR A 1 103 ? 1.268 -2.714 -10.629 1.00 94.19 103 THR A C 1
ATOM 753 O O . THR A 1 103 ? 0.111 -2.412 -10.938 1.00 94.19 103 THR A O 1
ATOM 756 N N . ALA A 1 104 ? 1.829 -3.860 -11.029 1.00 93.50 104 ALA A N 1
ATOM 757 C CA . ALA A 1 104 ? 1.126 -4.904 -11.774 1.00 93.50 104 ALA A CA 1
ATOM 758 C C . ALA A 1 104 ? 1.264 -6.273 -11.065 1.00 93.50 104 ALA A C 1
ATOM 760 O O . ALA A 1 104 ? 2.374 -6.815 -11.026 1.00 93.50 104 ALA A O 1
ATOM 761 N N . PRO A 1 105 ? 0.168 -6.869 -10.542 1.00 95.62 105 PRO A N 1
ATOM 762 C CA . PRO A 1 105 ? -1.182 -6.290 -10.430 1.00 95.62 105 PRO A CA 1
ATOM 763 C C . PRO A 1 105 ? -1.205 -5.068 -9.496 1.00 95.62 105 PRO A C 1
ATOM 765 O O . PRO A 1 105 ? -0.313 -4.930 -8.671 1.00 95.62 105 PRO A O 1
ATOM 768 N N . SER A 1 106 ? -2.202 -4.183 -9.616 1.00 96.88 106 SER A N 1
ATOM 769 C CA . SER A 1 106 ? -2.293 -3.014 -8.728 1.00 96.88 106 SER A CA 1
ATOM 770 C C . SER A 1 106 ? -2.806 -3.396 -7.341 1.00 96.88 106 SER A C 1
ATOM 772 O O . SER A 1 106 ? -3.624 -4.312 -7.215 1.00 96.88 106 SER A O 1
ATOM 774 N N . CYS A 1 107 ? -2.387 -2.677 -6.297 1.00 97.56 107 CYS A N 1
ATOM 775 C CA . CYS A 1 107 ? -2.784 -2.954 -4.909 1.00 97.56 107 CYS A CA 1
ATOM 776 C C . CYS A 1 107 ? -4.314 -2.946 -4.753 1.00 97.56 107 CYS A C 1
ATOM 778 O O . CYS A 1 107 ? -4.915 -3.883 -4.220 1.00 97.56 107 CYS A O 1
ATOM 780 N N . ARG A 1 108 ? -4.951 -1.928 -5.341 1.00 96.94 108 ARG A N 1
ATOM 781 C CA . ARG A 1 108 ? -6.402 -1.748 -5.406 1.00 96.94 108 ARG A CA 1
ATOM 782 C C . ARG A 1 108 ? -7.147 -2.987 -5.898 1.00 96.94 108 ARG A C 1
ATOM 784 O O . ARG A 1 108 ? -8.226 -3.290 -5.399 1.00 96.94 108 ARG A O 1
ATOM 791 N N . SER A 1 109 ? -6.584 -3.723 -6.861 1.00 96.44 109 SER A N 1
ATOM 792 C CA . SER A 1 109 ? -7.267 -4.866 -7.482 1.00 96.44 109 SER A CA 1
ATOM 793 C C . SER A 1 109 ? -7.705 -5.935 -6.474 1.00 96.44 109 SER A C 1
ATOM 795 O O . SER A 1 109 ? -8.738 -6.578 -6.681 1.00 96.44 109 SER A O 1
ATOM 797 N N . CYS A 1 110 ? -6.971 -6.066 -5.364 1.00 97.75 110 CYS A N 1
ATOM 798 C CA . CYS A 1 110 ? -7.297 -6.984 -4.280 1.00 97.75 110 CYS A CA 1
ATOM 799 C C . CYS A 1 110 ? -7.810 -6.266 -3.028 1.00 97.75 110 CYS A C 1
ATOM 801 O O . CYS A 1 110 ? -8.777 -6.730 -2.423 1.00 97.75 110 CYS A O 1
ATOM 803 N N . HIS A 1 111 ? -7.201 -5.138 -2.660 1.00 97.50 111 HIS A N 1
ATOM 804 C CA . HIS A 1 111 ? -7.464 -4.456 -1.390 1.00 97.50 111 HIS A CA 1
ATOM 805 C C . HIS A 1 111 ? -8.725 -3.575 -1.383 1.00 97.50 111 HIS A C 1
ATOM 807 O O . HIS A 1 111 ? -9.156 -3.160 -0.315 1.00 97.50 111 HIS A O 1
ATOM 813 N N . ASP A 1 112 ? -9.380 -3.349 -2.528 1.00 95.00 112 ASP A N 1
ATOM 814 C CA . ASP A 1 112 ? -10.680 -2.657 -2.546 1.00 95.00 112 ASP A CA 1
ATOM 815 C C . ASP A 1 112 ? -11.838 -3.526 -2.048 1.00 95.00 112 ASP A C 1
ATOM 817 O O . ASP A 1 112 ? -12.858 -3.006 -1.618 1.00 95.00 112 ASP A O 1
ATOM 821 N N . ARG A 1 113 ? -11.753 -4.849 -2.217 1.00 94.50 113 ARG A N 1
ATOM 822 C CA . ARG A 1 113 ? -12.886 -5.772 -1.984 1.00 94.50 113 ARG A CA 1
ATOM 823 C C . ARG A 1 113 ? -12.485 -7.041 -1.240 1.00 94.50 113 ARG A C 1
ATOM 825 O O . ARG A 1 113 ? -13.219 -8.025 -1.254 1.00 94.50 113 ARG A O 1
ATOM 832 N N . GLY A 1 114 ? -11.273 -7.054 -0.697 1.00 95.38 114 GLY A N 1
ATOM 833 C CA . GLY A 1 114 ? -10.728 -8.171 0.061 1.00 95.38 114 GLY A CA 1
ATOM 834 C C . GLY A 1 114 ? -10.581 -9.459 -0.745 1.00 95.38 114 GLY A C 1
ATOM 835 O O . GLY A 1 114 ? -10.820 -10.560 -0.243 1.00 95.38 114 GLY A O 1
ATOM 836 N N . ILE A 1 115 ? -10.200 -9.344 -2.022 1.00 96.44 115 ILE A N 1
ATOM 837 C CA . ILE A 1 115 ? -10.057 -10.510 -2.900 1.00 96.44 115 ILE A CA 1
ATOM 838 C C . ILE A 1 115 ? -9.041 -11.482 -2.297 1.00 96.44 115 ILE A C 1
ATOM 840 O O . ILE A 1 115 ? -7.946 -11.087 -1.901 1.00 96.44 115 ILE A O 1
ATOM 844 N N . ALA A 1 116 ? -9.421 -12.761 -2.234 1.00 95.81 116 ALA A N 1
ATOM 845 C CA . ALA A 1 116 ? -8.610 -13.836 -1.661 1.00 95.81 116 ALA A CA 1
ATOM 846 C C . ALA A 1 116 ? -8.138 -13.573 -0.210 1.00 95.81 116 ALA A C 1
ATOM 848 O O . ALA A 1 116 ? -7.077 -14.050 0.190 1.00 95.81 116 ALA A O 1
ATOM 849 N N . GLY A 1 117 ? -8.921 -12.824 0.579 1.00 94.50 117 GLY A N 1
ATOM 850 C CA . GLY A 1 117 ? -8.611 -12.524 1.982 1.00 94.50 117 GLY A CA 1
ATOM 851 C C . GLY A 1 117 ? -7.621 -11.371 2.177 1.00 94.50 117 GLY A C 1
ATOM 852 O O . GLY A 1 117 ? -7.041 -11.230 3.260 1.00 94.50 117 GLY A O 1
ATOM 853 N N . ALA A 1 118 ? -7.398 -10.556 1.140 1.00 97.12 118 ALA A N 1
ATOM 854 C CA . ALA A 1 118 ? -6.685 -9.2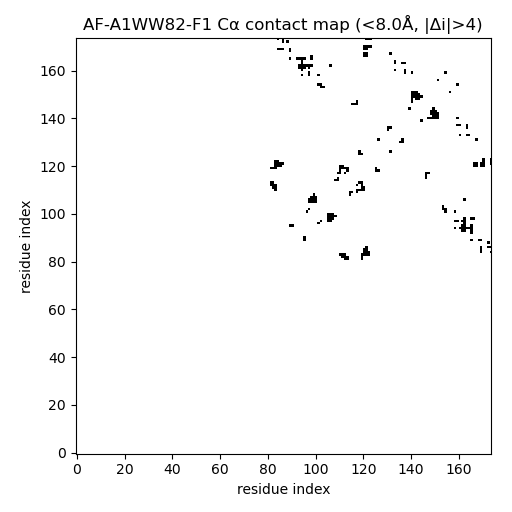93 1.287 1.00 97.12 118 ALA A CA 1
ATOM 855 C C . ALA A 1 118 ? -7.413 -8.397 2.312 1.00 97.12 118 ALA A C 1
ATOM 857 O O . ALA A 1 118 ? -8.638 -8.347 2.289 1.00 97.12 118 ALA A O 1
ATOM 858 N N . PRO A 1 119 ? -6.706 -7.698 3.216 1.00 95.94 119 PRO A N 1
ATOM 859 C CA . PRO A 1 119 ? -7.354 -6.720 4.085 1.00 95.94 119 PRO A CA 1
ATOM 860 C C . PRO A 1 119 ? -7.922 -5.566 3.259 1.00 95.94 119 PRO A C 1
ATOM 862 O O . PRO A 1 119 ? -7.196 -4.986 2.443 1.00 95.94 119 PRO A O 1
ATOM 865 N N . VAL A 1 120 ? -9.197 -5.239 3.463 1.00 95.31 120 VAL A N 1
ATOM 866 C CA . VAL A 1 120 ? -9.854 -4.129 2.773 1.00 95.31 120 VAL A CA 1
ATOM 867 C C . VAL A 1 120 ? -9.294 -2.793 3.274 1.00 95.31 120 VAL A C 1
ATOM 869 O O . VAL A 1 120 ? -9.155 -2.559 4.475 1.00 95.31 120 VAL A O 1
ATOM 872 N N . THR A 1 121 ? -8.940 -1.902 2.350 1.00 93.56 121 THR A N 1
ATOM 873 C CA . THR A 1 121 ? -8.482 -0.540 2.671 1.00 93.56 121 THR A CA 1
ATOM 874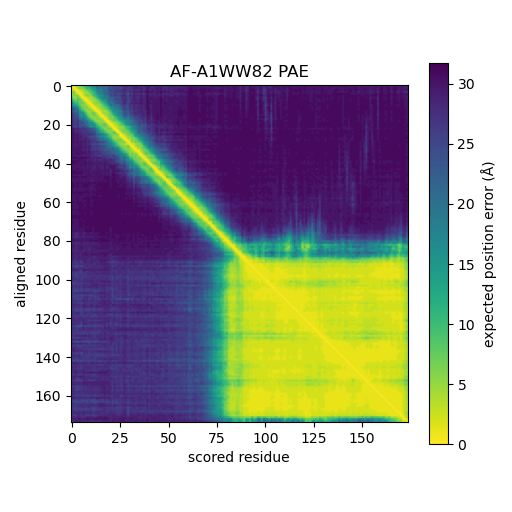 C C . THR A 1 121 ? -9.599 0.257 3.358 1.00 93.56 121 THR A C 1
ATOM 876 O O . THR A 1 121 ? -10.746 0.230 2.907 1.00 93.56 121 THR A O 1
ATOM 879 N N . GLY A 1 122 ? -9.275 0.945 4.457 1.00 91.81 122 GLY A N 1
ATOM 880 C CA . GLY A 1 122 ? -10.240 1.676 5.289 1.00 91.81 122 GLY A CA 1
ATOM 881 C C . GLY A 1 122 ? -11.129 0.802 6.184 1.00 91.81 122 GLY A C 1
ATOM 882 O O . GLY A 1 122 ? -12.001 1.322 6.868 1.00 91.81 122 GLY A O 1
ATOM 883 N N . GLN A 1 123 ? -10.954 -0.527 6.202 1.00 92.56 123 GLN A N 1
ATOM 884 C CA . GLN A 1 123 ? -11.791 -1.410 7.019 1.00 92.56 123 GLN A CA 1
ATOM 885 C C . GLN A 1 123 ? -11.079 -1.853 8.302 1.00 92.56 123 GLN A C 1
ATOM 887 O O . GLN A 1 123 ? -10.428 -2.892 8.318 1.00 92.56 123 GLN A O 1
ATOM 892 N N . GLU A 1 124 ? -11.253 -1.121 9.405 1.00 91.75 124 GLU A N 1
ATOM 893 C CA . GLU A 1 124 ? -10.582 -1.399 10.693 1.00 91.75 124 GLU A CA 1
ATOM 894 C C . GLU A 1 124 ? -10.636 -2.870 11.144 1.00 91.75 124 GLU A C 1
ATOM 896 O O . GLU A 1 124 ? -9.626 -3.416 11.589 1.00 91.75 124 GLU A O 1
ATOM 901 N N . ALA A 1 125 ? -11.785 -3.534 10.975 1.00 92.81 125 ALA A N 1
ATOM 902 C CA . ALA A 1 125 ? -11.971 -4.935 11.352 1.00 92.81 125 ALA A CA 1
ATOM 903 C C . ALA A 1 125 ? -11.003 -5.890 10.628 1.00 92.81 125 ALA A C 1
ATOM 905 O O . ALA A 1 125 ? -10.495 -6.830 11.237 1.00 92.81 125 ALA A O 1
ATOM 906 N N . ASP A 1 126 ? -10.681 -5.622 9.360 1.00 94.06 126 ASP A N 1
ATOM 907 C CA . ASP A 1 126 ? -9.716 -6.423 8.604 1.00 94.06 126 ASP A CA 1
ATOM 908 C C . ASP A 1 126 ? -8.277 -6.174 9.072 1.00 94.06 126 ASP A C 1
ATOM 910 O O . ASP A 1 126 ? -7.406 -7.024 8.886 1.00 94.06 126 ASP A O 1
ATOM 914 N N . TRP A 1 127 ? -8.003 -5.028 9.690 1.00 93.69 127 TRP A N 1
ATOM 915 C CA . TRP A 1 127 ? -6.669 -4.643 10.151 1.00 93.69 127 TRP A CA 1
ATOM 916 C C . TRP A 1 127 ? -6.426 -4.905 11.639 1.00 93.69 127 TRP A C 1
ATOM 918 O O . TRP A 1 127 ? -5.285 -4.780 12.074 1.00 93.69 127 TRP A O 1
ATOM 928 N N . ALA A 1 128 ? -7.447 -5.304 12.404 1.00 92.06 128 ALA A N 1
ATOM 929 C CA . ALA A 1 128 ? -7.374 -5.473 13.858 1.00 92.06 128 ALA A CA 1
ATOM 930 C C . ALA A 1 128 ? -6.272 -6.447 14.324 1.00 92.06 128 ALA A C 1
ATOM 932 O O . ALA A 1 128 ? -5.526 -6.131 15.247 1.00 92.06 128 ALA A O 1
ATOM 933 N N . ASP A 1 129 ? -6.125 -7.594 13.652 1.00 91.44 129 ASP A N 1
ATOM 934 C CA . ASP A 1 129 ? -5.120 -8.620 13.989 1.00 91.44 129 ASP A CA 1
ATOM 935 C C . ASP A 1 129 ? -3.848 -8.533 13.125 1.00 91.44 129 ASP A C 1
ATOM 937 O O . ASP A 1 129 ? -2.988 -9.420 13.152 1.00 91.44 129 ASP A O 1
ATOM 941 N N . ARG A 1 130 ? -3.736 -7.499 12.286 1.00 91.88 130 ARG A N 1
ATOM 942 C CA . ARG A 1 130 ? -2.598 -7.307 11.384 1.00 91.88 130 ARG A CA 1
ATOM 943 C C . ARG A 1 130 ? -1.623 -6.309 11.990 1.00 91.88 130 ARG A C 1
ATOM 945 O O . ARG A 1 130 ? -2.006 -5.390 12.706 1.00 91.88 130 ARG A O 1
ATOM 952 N N . SER A 1 131 ? -0.347 -6.481 11.663 1.00 93.00 131 SER A N 1
ATOM 953 C CA . SER A 1 131 ? 0.651 -5.475 12.005 1.00 93.00 131 SER A CA 1
ATOM 954 C C . SER A 1 131 ? 0.329 -4.162 11.294 1.00 93.00 131 SER A C 1
ATOM 956 O O . SER A 1 131 ? -0.019 -4.171 10.111 1.00 93.00 131 SER A O 1
ATOM 958 N N . ARG A 1 132 ? 0.436 -3.052 12.027 1.00 92.88 132 ARG A N 1
ATOM 959 C CA . ARG A 1 132 ? 0.452 -1.690 11.473 1.00 92.88 132 ARG A CA 1
ATOM 960 C C . ARG A 1 132 ? 1.881 -1.132 11.395 1.00 92.88 132 ARG A C 1
ATOM 962 O O . ARG A 1 132 ? 2.056 0.036 11.073 1.00 92.88 132 ARG A O 1
ATOM 969 N N . ASP A 1 133 ? 2.891 -1.951 11.702 1.00 96.88 133 ASP A N 1
ATOM 970 C CA . ASP A 1 133 ? 4.295 -1.579 11.549 1.00 96.88 133 ASP A CA 1
ATOM 971 C C . ASP A 1 133 ? 4.689 -1.560 10.065 1.00 96.88 133 ASP A C 1
ATOM 973 O O . ASP A 1 133 ? 4.427 -2.511 9.322 1.00 96.88 133 ASP A O 1
ATOM 977 N N . LEU A 1 134 ? 5.298 -0.458 9.627 1.00 97.69 134 LEU A N 1
ATOM 978 C CA . LEU A 1 134 ? 5.618 -0.231 8.220 1.00 97.69 134 LEU A CA 1
ATOM 979 C C . LEU A 1 134 ? 6.674 -1.215 7.701 1.00 97.69 134 LEU A C 1
ATOM 981 O O . LEU A 1 134 ? 6.521 -1.727 6.591 1.00 97.69 134 LEU A O 1
ATOM 985 N N . ASP A 1 135 ? 7.704 -1.512 8.493 1.00 98.00 135 ASP A N 1
ATOM 986 C CA . ASP A 1 135 ? 8.809 -2.378 8.074 1.00 98.00 135 ASP A CA 1
ATOM 987 C C . ASP A 1 135 ? 8.327 -3.826 7.905 1.00 98.00 135 ASP A C 1
ATOM 989 O O . ASP A 1 135 ? 8.640 -4.489 6.911 1.00 98.00 135 ASP A O 1
ATOM 993 N N . GLU A 1 136 ? 7.495 -4.316 8.829 1.00 98.25 136 GLU A N 1
ATOM 994 C CA . GLU A 1 136 ? 6.886 -5.646 8.730 1.00 98.25 136 GLU A CA 1
ATOM 995 C C . GLU A 1 136 ? 5.956 -5.778 7.514 1.00 98.25 136 GLU A C 1
ATOM 997 O O . GLU A 1 136 ? 5.951 -6.807 6.822 1.00 98.25 136 GLU A O 1
ATOM 1002 N N . LEU A 1 137 ? 5.165 -4.739 7.234 1.00 98.00 137 LEU A N 1
ATOM 1003 C CA . LEU A 1 137 ? 4.275 -4.696 6.076 1.00 98.00 137 LEU A CA 1
ATOM 1004 C C . LEU A 1 137 ? 5.056 -4.621 4.762 1.00 98.00 137 LEU A C 1
ATOM 1006 O O . LEU A 1 137 ? 4.702 -5.308 3.795 1.00 98.00 137 LEU A O 1
ATOM 1010 N N . LEU A 1 138 ? 6.133 -3.840 4.724 1.00 98.44 138 LEU A N 1
ATOM 1011 C CA . LEU A 1 138 ? 7.013 -3.741 3.568 1.00 98.44 138 LEU A CA 1
ATOM 1012 C C . LEU A 1 138 ? 7.690 -5.079 3.282 1.00 98.44 138 LEU A C 1
ATOM 1014 O O . LEU A 1 138 ? 7.645 -5.562 2.150 1.00 98.44 138 LEU A O 1
ATOM 1018 N N . ASP A 1 139 ? 8.243 -5.732 4.300 1.00 98.50 139 ASP A N 1
ATOM 1019 C CA . ASP A 1 139 ? 8.888 -7.034 4.151 1.00 98.50 139 ASP A CA 1
ATOM 1020 C C . ASP A 1 139 ? 7.899 -8.110 3.660 1.00 98.50 139 ASP A C 1
ATOM 1022 O O . ASP A 1 139 ? 8.197 -8.877 2.735 1.00 98.50 139 ASP A O 1
ATOM 1026 N N . ALA A 1 140 ? 6.668 -8.123 4.185 1.00 98.00 140 ALA A N 1
ATOM 1027 C CA . ALA A 1 140 ? 5.602 -8.986 3.676 1.00 98.00 140 ALA A CA 1
ATOM 1028 C C . ALA A 1 140 ? 5.231 -8.673 2.214 1.00 98.00 140 ALA A C 1
ATOM 1030 O O . ALA A 1 140 ? 4.976 -9.593 1.437 1.00 98.00 140 ALA A O 1
ATOM 1031 N N . THR A 1 141 ? 5.230 -7.399 1.820 1.00 98.06 141 THR A N 1
ATOM 1032 C CA . THR A 1 141 ? 4.938 -6.953 0.447 1.00 98.06 141 THR A CA 1
ATOM 1033 C C . THR A 1 141 ? 6.044 -7.357 -0.525 1.00 98.06 141 THR A C 1
ATOM 1035 O O . THR A 1 141 ? 5.780 -7.900 -1.603 1.00 98.06 141 THR A O 1
ATOM 1038 N N . LEU A 1 142 ? 7.303 -7.187 -0.123 1.00 98.50 142 LEU A N 1
ATOM 1039 C CA . LEU A 1 142 ? 8.467 -7.574 -0.911 1.00 98.50 142 LEU A CA 1
ATOM 1040 C C . LEU A 1 142 ? 8.523 -9.088 -1.131 1.00 98.50 142 LEU A C 1
ATOM 1042 O O . LEU A 1 142 ? 8.814 -9.530 -2.246 1.00 98.50 142 LEU A O 1
ATOM 1046 N N . ARG A 1 143 ? 8.231 -9.883 -0.094 1.00 98.19 143 ARG A N 1
ATOM 1047 C CA . ARG A 1 143 ? 8.268 -11.356 -0.144 1.00 98.19 143 ARG A CA 1
ATOM 1048 C C . ARG A 1 143 ? 6.979 -11.995 -0.664 1.00 98.19 143 ARG A C 1
ATOM 1050 O O . ARG A 1 143 ? 7.015 -13.151 -1.079 1.00 98.19 143 ARG A O 1
ATOM 1057 N N . GLY A 1 144 ? 5.870 -11.259 -0.674 1.00 97.19 144 GLY A N 1
ATOM 1058 C CA . GLY A 1 144 ? 4.535 -11.800 -0.918 1.00 97.19 144 GLY A CA 1
ATOM 1059 C C . GLY A 1 144 ? 4.001 -12.566 0.297 1.00 97.19 144 GLY A C 1
ATOM 1060 O O . GLY A 1 144 ? 4.756 -13.075 1.131 1.00 97.19 144 GLY A O 1
ATOM 1061 N N . LYS A 1 145 ? 2.673 -12.661 0.411 1.00 96.1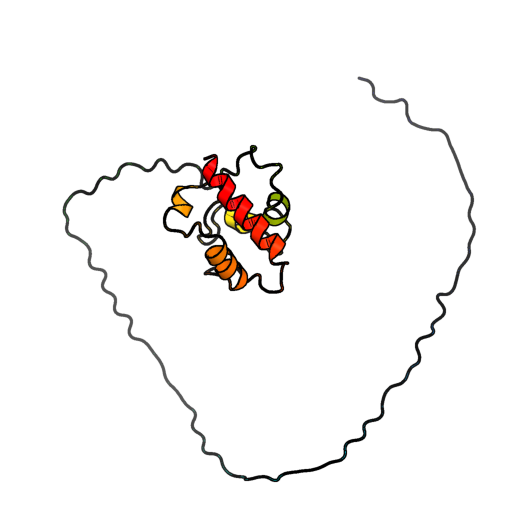2 145 LYS A N 1
ATOM 1062 C CA . LYS A 1 145 ? 2.003 -13.370 1.513 1.00 96.12 145 LYS A CA 1
ATOM 1063 C C . LYS A 1 145 ? 0.648 -13.906 1.063 1.00 96.12 145 LYS A C 1
ATOM 1065 O O . LYS A 1 145 ? -0.208 -13.150 0.611 1.00 96.12 145 LYS A O 1
ATOM 1070 N N . GLY A 1 146 ? 0.428 -15.211 1.225 1.00 96.12 146 GLY A N 1
ATOM 1071 C CA . GLY A 1 146 ? -0.807 -15.857 0.773 1.00 96.12 146 GLY A CA 1
ATOM 1072 C C . GLY A 1 146 ? -1.010 -15.673 -0.734 1.00 96.12 146 GLY A C 1
ATOM 1073 O O . GLY A 1 146 ? -0.126 -16.006 -1.517 1.00 96.12 146 GLY A O 1
ATOM 1074 N N . ALA A 1 147 ? -2.161 -15.122 -1.127 1.00 97.19 147 ALA A N 1
ATOM 1075 C CA . ALA A 1 147 ? -2.468 -14.808 -2.524 1.00 97.19 147 ALA A CA 1
ATOM 1076 C C . ALA A 1 147 ? -1.829 -13.495 -3.028 1.00 97.19 147 ALA A C 1
ATOM 1078 O O . ALA A 1 147 ? -1.877 -13.220 -4.227 1.00 97.19 147 ALA A O 1
ATOM 1079 N N . MET A 1 148 ? -1.239 -12.678 -2.146 1.00 97.69 148 MET A N 1
ATOM 1080 C CA . MET A 1 148 ? -0.560 -11.444 -2.544 1.00 97.69 148 MET A CA 1
ATOM 1081 C C . MET A 1 148 ? 0.792 -11.777 -3.197 1.00 97.69 148 MET A C 1
ATOM 1083 O O . MET A 1 148 ? 1.628 -12.423 -2.552 1.00 97.69 148 MET A O 1
ATOM 1087 N N . PRO A 1 149 ? 1.044 -11.339 -4.445 1.00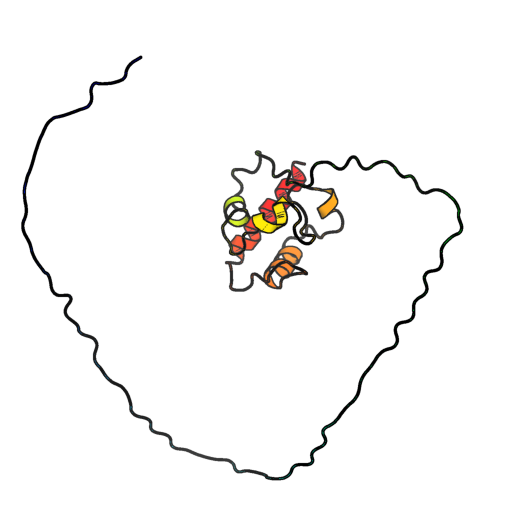 97.19 149 PRO A N 1
ATOM 1088 C CA . PRO A 1 149 ? 2.305 -11.609 -5.124 1.00 97.19 149 PRO A CA 1
ATOM 1089 C C . PRO A 1 149 ? 3.474 -10.892 -4.436 1.00 97.19 149 PRO A C 1
ATOM 1091 O O . PRO A 1 149 ? 3.304 -9.853 -3.809 1.00 97.19 149 PRO A O 1
ATOM 1094 N N . ALA A 1 150 ? 4.682 -11.435 -4.588 1.00 97.94 150 ALA A N 1
ATOM 1095 C CA . ALA A 1 150 ? 5.910 -10.787 -4.131 1.00 97.94 150 ALA A CA 1
ATOM 1096 C C . ALA A 1 150 ? 6.252 -9.591 -5.023 1.00 97.94 150 ALA A C 1
ATOM 1098 O O . ALA A 1 150 ? 6.347 -9.785 -6.236 1.00 97.94 150 ALA A O 1
ATOM 1099 N N . TYR A 1 151 ? 6.484 -8.402 -4.464 1.00 97.50 151 TYR A N 1
ATOM 1100 C CA . TYR A 1 151 ? 6.795 -7.194 -5.245 1.00 97.50 151 TYR A CA 1
ATOM 1101 C C . TYR A 1 151 ? 8.282 -6.858 -5.354 1.00 97.50 151 TYR A C 1
ATOM 1103 O O . TYR A 1 151 ? 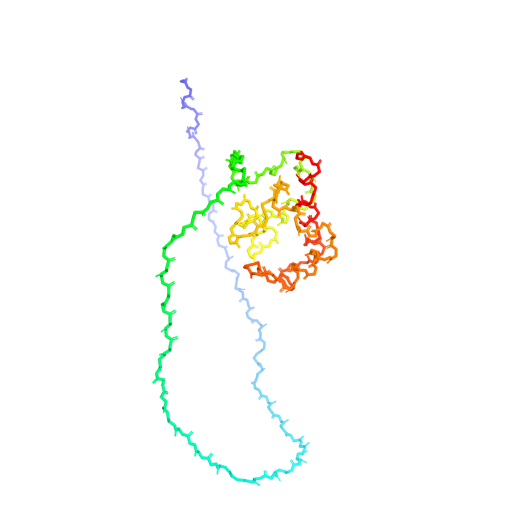8.636 -5.934 -6.088 1.00 97.50 151 TYR A O 1
ATOM 1111 N N . ARG A 1 152 ? 9.174 -7.626 -4.712 1.00 97.25 152 ARG A N 1
ATOM 1112 C CA . ARG A 1 152 ? 10.621 -7.456 -4.899 1.00 97.25 152 ARG A CA 1
ATOM 1113 C C . ARG A 1 152 ? 10.977 -7.505 -6.389 1.00 97.25 152 ARG A C 1
ATOM 1115 O O . ARG A 1 152 ? 10.714 -8.501 -7.061 1.00 97.25 152 ARG A O 1
ATOM 1122 N N . GLY A 1 153 ? 11.584 -6.428 -6.886 1.00 94.75 153 GLY A N 1
ATOM 1123 C CA . GLY A 1 153 ? 11.992 -6.294 -8.287 1.00 94.75 153 GLY A CA 1
ATOM 1124 C C . GLY A 1 153 ? 10.845 -6.061 -9.280 1.00 94.75 153 GLY A C 1
ATOM 1125 O O . GLY A 1 153 ? 11.102 -6.025 -10.479 1.00 94.75 153 GLY A O 1
ATOM 1126 N N . ARG A 1 154 ? 9.595 -5.913 -8.814 1.00 94.19 154 ARG A N 1
ATOM 1127 C CA . ARG A 1 154 ? 8.445 -5.519 -9.653 1.00 94.19 154 ARG A CA 1
ATOM 1128 C C . ARG A 1 154 ? 8.064 -4.052 -9.507 1.00 94.19 154 ARG A C 1
ATOM 1130 O O . ARG A 1 154 ? 7.443 -3.512 -10.414 1.00 94.19 154 ARG A O 1
ATOM 1137 N N . ALA A 1 155 ? 8.386 -3.449 -8.371 1.00 95.00 155 ALA A N 1
ATOM 1138 C CA . ALA A 1 155 ? 8.154 -2.047 -8.071 1.00 95.00 155 ALA A CA 1
ATOM 1139 C C . ALA A 1 155 ? 9.303 -1.523 -7.207 1.00 95.00 155 ALA A C 1
ATOM 1141 O O . ALA A 1 155 ? 9.962 -2.311 -6.518 1.00 95.00 155 ALA A O 1
ATOM 1142 N N . ASP A 1 156 ? 9.522 -0.212 -7.251 1.00 96.94 156 ASP A N 1
ATOM 1143 C CA . ASP A 1 156 ? 10.486 0.452 -6.382 1.00 96.94 156 ASP A CA 1
ATOM 1144 C C . ASP A 1 156 ? 10.001 0.417 -4.929 1.00 96.94 156 ASP A C 1
ATOM 1146 O O . ASP A 1 156 ? 8.812 0.574 -4.644 1.00 96.94 156 ASP A O 1
ATOM 1150 N N . GLU A 1 157 ? 10.928 0.197 -3.997 1.00 97.81 157 GLU A N 1
ATOM 1151 C CA . GLU A 1 157 ? 10.610 0.037 -2.574 1.00 97.81 157 GLU A CA 1
ATOM 1152 C C . GLU A 1 157 ? 9.949 1.294 -1.992 1.00 97.81 157 GLU A C 1
ATOM 1154 O O . GLU A 1 157 ? 8.948 1.189 -1.287 1.00 97.81 157 GLU A O 1
ATOM 1159 N N . ASP A 1 158 ? 10.419 2.477 -2.394 1.00 98.19 158 ASP A N 1
ATOM 1160 C CA . ASP A 1 158 ? 9.834 3.766 -2.010 1.00 98.19 158 ASP A CA 1
ATOM 1161 C C . ASP A 1 158 ? 8.366 3.897 -2.437 1.00 98.19 158 ASP A C 1
ATOM 1163 O O . ASP A 1 158 ? 7.561 4.512 -1.741 1.00 98.19 158 ASP A O 1
ATOM 1167 N N . ASP A 1 159 ? 7.993 3.336 -3.587 1.00 97.88 159 ASP A N 1
ATOM 1168 C CA . ASP A 1 159 ? 6.608 3.370 -4.054 1.00 97.88 159 ASP A CA 1
ATOM 1169 C C . ASP A 1 159 ? 5.736 2.384 -3.274 1.00 97.88 159 ASP A C 1
ATOM 1171 O O . ASP A 1 159 ? 4.594 2.705 -2.934 1.00 97.88 159 ASP A O 1
ATOM 1175 N N . LEU A 1 160 ? 6.283 1.217 -2.918 1.00 98.44 160 LEU A N 1
ATOM 1176 C CA . LEU A 1 160 ? 5.607 0.263 -2.039 1.00 98.44 160 LEU A CA 1
ATOM 1177 C C . LEU A 1 160 ? 5.366 0.857 -0.649 1.00 98.44 160 LEU A C 1
ATOM 1179 O O . LEU A 1 160 ? 4.258 0.727 -0.133 1.00 98.44 160 LEU A O 1
ATOM 1183 N N . ILE A 1 161 ? 6.355 1.555 -0.083 1.00 98.50 161 ILE A N 1
ATOM 1184 C CA . ILE A 1 161 ? 6.224 2.270 1.192 1.00 98.50 161 ILE A CA 1
ATOM 1185 C C . ILE A 1 161 ? 5.066 3.264 1.123 1.00 98.50 161 ILE A C 1
ATOM 1187 O O . ILE A 1 161 ? 4.130 3.155 1.912 1.00 98.50 161 ILE A O 1
ATOM 1191 N N . LYS A 1 162 ? 5.052 4.153 0.120 1.00 98.25 162 LYS A N 1
ATOM 1192 C CA . LYS A 1 162 ? 3.970 5.139 -0.040 1.00 98.25 162 LYS A CA 1
ATOM 1193 C C . LYS A 1 162 ? 2.602 4.464 -0.144 1.00 98.25 162 LYS A C 1
ATOM 1195 O O . LYS A 1 162 ? 1.627 4.954 0.422 1.00 98.25 162 LYS A O 1
ATOM 1200 N N . ALA A 1 163 ? 2.498 3.356 -0.881 1.00 97.88 163 ALA A N 1
ATOM 1201 C CA . ALA A 1 163 ? 1.244 2.619 -1.019 1.00 97.88 163 ALA A CA 1
ATOM 1202 C C . ALA A 1 163 ? 0.774 2.001 0.309 1.00 97.88 163 ALA A C 1
ATOM 1204 O O . ALA A 1 163 ? -0.424 2.019 0.589 1.00 97.88 163 ALA A O 1
ATOM 1205 N N . ILE A 1 164 ? 1.696 1.474 1.121 1.00 97.62 164 ILE A N 1
ATOM 1206 C CA . ILE A 1 164 ? 1.392 0.937 2.453 1.00 97.62 164 ILE A CA 1
ATOM 1207 C C . ILE A 1 164 ? 0.939 2.063 3.382 1.00 97.62 164 ILE A C 1
ATOM 1209 O O . ILE A 1 164 ? -0.102 1.931 4.020 1.00 97.62 164 ILE A O 1
ATOM 1213 N N . GLU A 1 165 ? 1.660 3.184 3.406 1.00 97.06 165 GLU A N 1
ATOM 1214 C CA . GLU A 1 165 ? 1.296 4.371 4.189 1.00 97.06 165 GLU A CA 1
ATOM 1215 C C . GLU A 1 165 ? -0.101 4.875 3.825 1.00 97.06 165 GLU A C 1
ATOM 1217 O O . GLU A 1 165 ? -0.907 5.117 4.715 1.00 97.06 165 GLU A O 1
ATOM 1222 N N . TYR A 1 166 ? -0.435 4.925 2.530 1.00 96.56 166 TYR A N 1
ATOM 1223 C CA . TYR A 1 166 ? -1.786 5.268 2.084 1.00 96.56 166 TYR A CA 1
ATOM 1224 C C . TYR A 1 166 ? -2.841 4.313 2.657 1.00 96.56 166 TYR A C 1
ATOM 1226 O O . TYR A 1 166 ? -3.900 4.733 3.110 1.00 96.56 166 TYR A O 1
ATOM 1234 N N . MET A 1 167 ? -2.580 3.006 2.633 1.00 95.62 167 MET A N 1
ATOM 1235 C CA . MET A 1 167 ? -3.535 2.036 3.165 1.00 95.62 167 MET A CA 1
ATOM 1236 C C . MET A 1 167 ? -3.694 2.164 4.683 1.00 95.62 167 MET A C 1
ATOM 1238 O O . MET A 1 167 ? -4.801 1.973 5.182 1.00 95.62 167 MET A O 1
ATOM 1242 N N . LEU A 1 168 ? -2.625 2.506 5.404 1.00 95.06 168 LEU A N 1
ATOM 1243 C CA . LEU A 1 168 ? -2.669 2.743 6.844 1.00 95.06 168 LEU A CA 1
ATOM 1244 C C . LEU A 1 168 ? -3.375 4.058 7.196 1.00 95.06 168 LEU A C 1
ATOM 1246 O O . LEU A 1 168 ? -4.184 4.051 8.120 1.00 95.06 168 LEU A O 1
ATOM 1250 N N . SER A 1 169 ? -3.147 5.142 6.445 1.00 93.69 169 SER A N 1
ATOM 1251 C CA . SER A 1 169 ? -3.773 6.445 6.714 1.00 93.69 169 SER A CA 1
ATOM 1252 C C . SER A 1 169 ? -5.297 6.373 6.619 1.00 93.69 169 SER A C 1
ATOM 1254 O O . SER A 1 169 ? -6.004 6.947 7.439 1.00 93.69 169 SER A O 1
ATOM 1256 N N . THR A 1 170 ? -5.827 5.552 5.704 1.00 91.62 170 THR A N 1
ATOM 1257 C CA . THR A 1 170 ? -7.281 5.334 5.588 1.00 91.62 170 THR A CA 1
ATOM 1258 C C . THR A 1 170 ? -7.928 4.703 6.826 1.00 91.62 170 THR A C 1
ATOM 1260 O O . THR A 1 170 ? -9.151 4.680 6.903 1.00 91.62 170 THR A O 1
ATOM 1263 N N . LEU A 1 171 ? -7.147 4.172 7.774 1.00 90.06 171 LEU A N 1
ATOM 1264 C CA . LEU A 1 171 ? -7.648 3.620 9.039 1.00 90.06 171 LEU A CA 1
ATOM 1265 C C . LEU A 1 171 ? -7.725 4.668 10.152 1.00 90.06 171 LEU A C 1
ATOM 1267 O O . LEU A 1 171 ? -8.429 4.453 11.129 1.00 90.06 171 LEU A O 1
ATOM 1271 N N . GLU A 1 172 ? -6.975 5.763 10.040 1.00 80.19 172 GLU A N 1
ATOM 1272 C CA . GLU A 1 172 ? -6.962 6.841 11.038 1.00 80.19 172 GLU A CA 1
ATOM 1273 C C . GLU A 1 172 ? -8.168 7.777 10.875 1.00 80.19 172 GLU A C 1
ATOM 1275 O O . GLU A 1 172 ? -8.589 8.421 11.835 1.00 80.19 172 GLU A O 1
ATOM 1280 N N . ASP A 1 173 ? -8.743 7.793 9.671 1.00 63.53 173 ASP A N 1
ATOM 1281 C CA . ASP A 1 173 ? -9.895 8.606 9.281 1.00 63.53 173 ASP A CA 1
ATOM 1282 C C . ASP A 1 173 ? -11.229 7.819 9.273 1.00 63.53 173 ASP A C 1
ATOM 1284 O O . ASP A 1 173 ? -12.240 8.340 8.798 1.00 63.53 173 ASP A O 1
ATOM 1288 N N . ALA A 1 174 ? -11.235 6.553 9.718 1.00 57.09 174 ALA A N 1
ATOM 1289 C CA . ALA A 1 174 ? -12.383 5.633 9.650 1.00 57.09 174 ALA A CA 1
ATOM 1290 C C . ALA A 1 174 ? -13.287 5.647 10.899 1.00 57.09 174 ALA A C 1
ATOM 1292 O O . ALA A 1 174 ? -12.783 5.876 12.023 1.00 57.09 174 ALA A O 1
#

InterPro domains:
  IPR002323 Cytochrome c, class IE [PR00607] (106-117)
  IPR002323 Cytochrome c, class IE [PR00607] (117-127)
  IPR002323 Cytochrome c, class IE [PR00607] (144-156)
  IPR002323 Cytochrome c, class IE [PR00607] (157-168)
  IPR009056 Cytochrome c-like domain [PF13442] (94-167)
  IPR009056 Cytochrome c-like domain [PS51007] (90-171)
  IPR036909 Cytochrome c-like domain superfamily [G3DSA:1.10.760.10] (95-171)
  IPR036909 Cytochrome c-like domain superfamily [SSF46626] (104-169)